Protein AF-A0A8S4GBY9-F1 (afdb_monomer)

Radius of gyration: 19.09 Å; Cα contacts (8 Å, |Δi|>4): 316; chains: 1; bounding box: 54×63×42 Å

Mean predicted aligned error: 7.92 Å

pLDDT: mean 86.53, std 17.52, range [31.56, 98.56]

Sequence (162 aa):
MKSLILLLAAVAASEAVNGSVYKVLLSQKGYTQFLQYDIEIPDLREFTLCAWFKLYNLDQDQTIFTYNLNGNRIIWLRMTSPDRIMKLSIAGKTVSSVAVTLPGNSWSHVCLSYQSASGAWAIYVDGNIVECQASDVLNGIVIPGGGNLIIGYGTDENGKPN

Foldseek 3Di:
DDDDDDDDDPPPPPVPPPDDDPDDDDPDDPDDDWDWDPDWFAWPQKDKDKDKDAAADQQAKWWFKFKDDPNDTQWTWIQGPPQRWTWIHHRNDTDDTHRDDDDHRDIKMWMKIAHQQQRKIFIDINRHTRDIDGDPVRHNDTHHIPIMMIGGWDAPPVRHID

InterPro domains:
  IPR001759 Pentraxin domain [PF00354] (31-157)
  IPR001759 Pentraxin domain [PR00895] (44-58)
  IPR001759 Pentraxin domain [PR00895] (109-127)
  IPR001759 Pentraxin domain [PR00895] (137-156)
  IPR001759 Pentraxin domain [PS51828] (20-162)
  IPR013320 Concanavalin A-like lectin/glucanase domain superfamily [SSF49899] (25-157)
  IPR051360 Neuronal Pentraxin and Related [PTHR19277] (31-155)

Secondary structure (DSSP, 8-state):
-----------------SS---------SSS---EE--S----BSEEEEEEEEE-S--SS-EEEEEEEETTEEEEEEEE-TTT-EEEEEETTEEEEEEE--PPTTSEEEEEEEEETTTTEEEEEETTEEEEEEE-GGGTTPPBPSS-EEEES--B-TTS-B-

Organism: Plutella xylostella (NCBI:txid51655)

Structure (mmCIF, N/CA/C/O backbone):
data_AF-A0A8S4GBY9-F1
#
_entry.id   AF-A0A8S4GBY9-F1
#
loop_
_atom_site.group_PDB
_atom_site.id
_atom_site.type_symbol
_atom_site.label_atom_id
_atom_site.label_alt_id
_atom_site.label_comp_id
_atom_site.label_asym_id
_atom_site.label_entity_id
_atom_site.label_seq_id
_atom_site.pdbx_PDB_ins_code
_atom_site.Cartn_x
_atom_site.Cartn_y
_atom_site.Cartn_z
_atom_site.occupancy
_atom_site.B_iso_or_equiv
_atom_site.auth_seq_id
_atom_site.auth_comp_id
_atom_site.auth_asym_id
_atom_site.auth_atom_id
_atom_site.pdbx_PDB_model_num
ATOM 1 N N . MET A 1 1 ? -37.398 46.403 -20.320 1.00 42.91 1 MET A N 1
ATOM 2 C CA . MET A 1 1 ? -36.183 45.761 -19.773 1.00 42.91 1 MET A CA 1
ATOM 3 C C . MET A 1 1 ? -36.288 44.270 -20.059 1.00 42.91 1 MET A C 1
ATOM 5 O O . MET A 1 1 ? -37.124 43.617 -19.454 1.00 42.91 1 MET A O 1
ATOM 9 N N . LYS A 1 2 ? -35.577 43.756 -21.072 1.00 34.03 2 LYS A N 1
ATOM 10 C CA . LYS A 1 2 ? -35.597 42.327 -21.428 1.00 34.03 2 LYS A CA 1
ATOM 11 C C . LYS A 1 2 ? -34.432 41.648 -20.709 1.00 34.03 2 LYS A C 1
ATOM 13 O O . LYS A 1 2 ? -33.292 42.050 -20.913 1.00 34.03 2 LYS A O 1
ATOM 18 N N . SER A 1 3 ? -34.744 40.689 -19.844 1.00 34.12 3 SER A N 1
ATOM 19 C CA . SER A 1 3 ? -33.760 39.877 -19.127 1.00 34.12 3 SER A CA 1
ATOM 20 C C . SER A 1 3 ? -33.147 38.855 -20.087 1.00 34.12 3 SER A C 1
ATOM 22 O O . SER A 1 3 ? -33.885 38.174 -20.800 1.00 34.12 3 SER A O 1
ATOM 24 N N . LEU A 1 4 ? -31.817 38.777 -20.133 1.00 38.66 4 LEU A N 1
ATOM 25 C CA . LEU A 1 4 ? -31.065 37.776 -20.886 1.00 38.66 4 LEU A CA 1
ATOM 26 C C . LEU A 1 4 ? -30.606 36.705 -19.890 1.00 38.66 4 LEU A C 1
ATOM 28 O O . LEU A 1 4 ? -29.776 36.982 -19.029 1.00 38.66 4 LEU A O 1
ATOM 32 N N . ILE A 1 5 ? -31.167 35.500 -19.986 1.00 43.00 5 ILE A N 1
ATOM 33 C CA . ILE A 1 5 ? -30.722 34.338 -19.207 1.00 43.00 5 ILE A CA 1
ATOM 34 C C . ILE A 1 5 ? -29.704 33.588 -20.064 1.00 43.00 5 ILE A C 1
ATOM 36 O O . ILE A 1 5 ? -30.040 33.081 -21.133 1.00 43.00 5 ILE A O 1
ATOM 40 N N . LEU A 1 6 ? -28.456 33.541 -19.598 1.00 31.66 6 LEU A N 1
ATOM 41 C CA . LEU A 1 6 ? -27.387 32.755 -20.203 1.00 31.66 6 LEU A CA 1
ATOM 42 C C . LEU A 1 6 ? -27.383 31.368 -19.539 1.00 31.66 6 LEU A C 1
ATOM 44 O O . LEU A 1 6 ? -26.990 31.233 -18.383 1.00 31.66 6 LEU A O 1
ATOM 48 N N . LEU A 1 7 ? -27.842 30.340 -20.252 1.00 34.19 7 LEU A N 1
ATOM 49 C CA . LEU A 1 7 ? -27.642 28.945 -19.856 1.00 34.19 7 LEU A CA 1
ATOM 50 C C . LEU A 1 7 ? -26.291 28.480 -20.412 1.00 34.19 7 LEU A C 1
ATOM 52 O O . LEU A 1 7 ? -26.178 28.174 -21.596 1.00 34.19 7 LEU A O 1
ATOM 56 N N . LEU A 1 8 ? -25.264 28.434 -19.559 1.00 31.56 8 LEU A N 1
ATOM 57 C CA . LEU A 1 8 ? -24.053 27.666 -19.845 1.00 31.56 8 LEU A CA 1
ATOM 58 C C . LEU A 1 8 ? -24.322 26.201 -19.486 1.00 31.56 8 LEU A C 1
ATOM 60 O O . LEU A 1 8 ? -24.323 25.831 -18.315 1.00 31.56 8 LEU A O 1
ATOM 64 N N . ALA A 1 9 ? -24.535 25.360 -20.495 1.00 35.38 9 ALA A N 1
ATOM 65 C CA . ALA A 1 9 ? -24.397 23.920 -20.339 1.00 35.38 9 ALA A CA 1
ATOM 66 C C . ALA A 1 9 ? -22.915 23.570 -20.527 1.00 35.38 9 ALA A C 1
ATOM 68 O O . ALA A 1 9 ? -22.418 23.511 -21.651 1.00 35.38 9 ALA A O 1
ATOM 69 N N . ALA A 1 10 ? -22.190 23.376 -19.425 1.00 35.28 10 ALA A N 1
ATOM 70 C CA . ALA A 1 10 ? -20.875 22.754 -19.476 1.00 35.28 10 ALA A CA 1
ATOM 71 C C . ALA A 1 10 ? -21.076 21.250 -19.699 1.00 35.28 10 ALA A C 1
ATOM 73 O O . ALA A 1 10 ? -21.341 20.501 -18.761 1.00 35.28 10 ALA A O 1
ATOM 74 N N . VAL A 1 11 ? -20.986 20.805 -20.952 1.00 38.31 11 VAL A N 1
ATOM 75 C CA . VAL A 1 11 ? -20.845 19.380 -21.257 1.00 38.31 11 VAL A CA 1
ATOM 76 C C . VAL A 1 11 ? -19.390 19.020 -20.975 1.00 38.31 11 VAL A C 1
ATOM 78 O O . VAL A 1 11 ? -18.527 19.137 -21.840 1.00 38.31 11 VAL A O 1
ATOM 81 N N . ALA A 1 12 ? -19.101 18.611 -19.742 1.00 41.34 12 ALA A N 1
ATOM 82 C CA . ALA A 1 12 ? -17.918 17.808 -19.481 1.00 41.34 12 ALA A CA 1
ATOM 83 C C . ALA A 1 12 ? -18.232 16.392 -19.973 1.00 41.34 12 ALA A C 1
ATOM 85 O O . ALA A 1 12 ? -18.681 15.538 -19.213 1.00 41.34 12 ALA A O 1
ATOM 86 N N . ALA A 1 13 ? -18.060 16.159 -21.273 1.00 40.41 13 ALA A N 1
ATOM 87 C CA . ALA A 1 13 ? -17.952 14.803 -21.777 1.00 40.41 13 ALA A CA 1
ATOM 88 C C . ALA A 1 13 ? -16.583 14.283 -21.325 1.00 40.41 13 ALA A C 1
ATOM 90 O O . ALA A 1 13 ? -15.584 14.462 -22.019 1.00 40.41 13 ALA A O 1
ATOM 91 N N . SER A 1 14 ? -16.511 13.666 -20.141 1.00 45.81 14 SER A N 1
ATOM 92 C CA . SER A 1 14 ? -15.572 12.560 -20.039 1.00 45.81 14 SER A CA 1
ATOM 93 C C . SER A 1 14 ? -16.172 11.477 -20.923 1.00 45.81 14 SER A C 1
ATOM 95 O O . SER A 1 14 ? -17.248 10.942 -20.657 1.00 45.81 14 SER A O 1
ATOM 97 N N . GLU A 1 15 ? -15.537 11.222 -22.061 1.00 46.47 15 GLU A N 1
ATOM 98 C CA . GLU A 1 15 ? -15.782 9.984 -22.780 1.00 46.47 15 GLU A CA 1
ATOM 99 C C . GLU A 1 15 ? -15.323 8.868 -21.841 1.00 46.47 15 GLU A C 1
ATOM 101 O O . GLU A 1 15 ? -14.156 8.478 -21.818 1.00 46.47 15 GLU A O 1
ATOM 106 N N . ALA A 1 16 ? -16.231 8.401 -20.983 1.00 49.69 16 ALA A N 1
ATOM 107 C CA . ALA A 1 16 ? -16.087 7.110 -20.354 1.00 49.69 16 ALA A CA 1
ATOM 108 C C . ALA A 1 16 ? -15.894 6.136 -21.514 1.00 49.69 16 ALA A C 1
ATOM 110 O O . ALA A 1 16 ? -16.782 5.975 -22.353 1.00 49.69 16 ALA A O 1
ATOM 111 N N . VAL A 1 17 ? -14.687 5.581 -21.621 1.00 56.62 17 VAL A N 1
ATOM 112 C CA . VAL A 1 17 ? -14.342 4.576 -22.621 1.00 56.62 17 VAL A CA 1
ATOM 113 C C . VAL A 1 17 ? -15.407 3.489 -22.514 1.00 56.62 17 VAL A C 1
ATOM 115 O O . VAL A 1 17 ? -15.426 2.733 -21.549 1.00 56.62 17 VAL A O 1
ATOM 118 N N . ASN A 1 18 ? -16.334 3.438 -23.474 1.00 55.09 18 ASN A N 1
ATOM 119 C CA . ASN A 1 18 ? -17.498 2.544 -23.451 1.00 55.09 18 ASN A CA 1
ATOM 120 C C . ASN A 1 18 ? -17.114 1.094 -23.821 1.00 55.09 18 ASN A C 1
ATOM 122 O O . ASN A 1 18 ? -17.863 0.366 -24.467 1.00 55.09 18 ASN A O 1
ATOM 126 N N . GLY A 1 19 ? -15.892 0.699 -23.467 1.00 61.06 19 GLY A N 1
ATOM 127 C CA . GLY A 1 19 ? -15.303 -0.607 -23.697 1.00 61.06 19 GLY A CA 1
ATOM 128 C C . GLY A 1 19 ? -14.571 -1.056 -22.441 1.00 61.06 19 GLY A C 1
ATOM 129 O O . GLY A 1 19 ? -14.088 -0.242 -21.656 1.00 61.06 19 GLY A O 1
ATOM 130 N N . SER A 1 20 ? -14.493 -2.365 -22.231 1.00 72.75 20 SER A N 1
ATOM 131 C CA . SER A 1 20 ? -13.783 -2.912 -21.080 1.00 72.75 20 SER A CA 1
ATOM 132 C C . SER A 1 20 ? -12.305 -2.511 -21.129 1.00 72.75 20 SER A C 1
ATOM 134 O O . SER A 1 20 ? -11.601 -2.768 -22.106 1.00 72.75 20 SER A O 1
ATOM 136 N N . VAL A 1 21 ? -11.818 -1.879 -20.064 1.00 71.44 21 VAL A N 1
ATOM 137 C CA . VAL A 1 21 ? -10.391 -1.604 -19.885 1.00 71.44 21 VAL A CA 1
ATOM 138 C C . VAL A 1 21 ? -9.731 -2.871 -19.350 1.00 71.44 21 VAL A C 1
ATOM 140 O O . VAL A 1 21 ? -10.009 -3.297 -18.235 1.00 71.44 21 VAL A O 1
ATOM 143 N N . TYR A 1 22 ? -8.849 -3.482 -20.142 1.00 81.56 22 TYR A N 1
ATOM 144 C CA . TYR A 1 22 ? -8.169 -4.732 -19.765 1.00 81.56 22 TYR A CA 1
ATOM 145 C C . TYR A 1 22 ? -6.796 -4.512 -19.117 1.00 81.56 22 TYR A C 1
ATOM 147 O O . TYR A 1 22 ? -6.266 -5.407 -18.465 1.00 81.56 22 TYR A O 1
ATOM 155 N N . LYS A 1 23 ? -6.186 -3.340 -19.334 1.00 88.00 23 LYS A N 1
ATOM 156 C CA . LYS A 1 23 ? -4.905 -2.939 -18.741 1.00 88.00 23 LYS A CA 1
ATOM 157 C C . LYS A 1 23 ? -4.751 -1.424 -18.772 1.00 88.00 23 LYS A C 1
ATOM 159 O O . LYS A 1 23 ? -5.260 -0.770 -19.680 1.00 88.00 23 LYS A O 1
ATOM 164 N N . VAL A 1 24 ? -3.966 -0.896 -17.841 1.00 90.50 24 VAL A N 1
ATOM 165 C CA . VAL A 1 24 ? -3.604 0.522 -17.780 1.00 90.50 24 VAL A CA 1
ATOM 166 C C . VAL A 1 24 ? -2.088 0.626 -17.681 1.00 90.50 24 VAL A C 1
ATOM 168 O O . VAL A 1 24 ? -1.463 -0.102 -16.913 1.00 90.50 24 VAL A O 1
ATOM 171 N N . LEU A 1 25 ? -1.494 1.506 -18.487 1.00 91.06 25 LEU A N 1
ATOM 172 C CA . LEU A 1 25 ? -0.066 1.805 -18.448 1.00 91.06 25 LEU A CA 1
ATOM 173 C C . LEU A 1 25 ? 0.135 3.185 -17.825 1.00 91.06 25 LEU A C 1
ATOM 175 O O . LEU A 1 25 ? -0.315 4.185 -18.380 1.00 91.06 25 LEU A O 1
ATOM 179 N N . LEU A 1 26 ? 0.845 3.228 -16.701 1.00 90.62 26 LEU A N 1
ATOM 180 C CA . LEU A 1 26 ? 1.277 4.464 -16.056 1.00 90.62 26 LEU A CA 1
ATOM 181 C C . LEU A 1 26 ? 2.756 4.668 -16.393 1.00 90.62 26 LEU A C 1
ATOM 183 O O . LEU A 1 26 ? 3.599 3.871 -15.989 1.00 90.62 26 LEU A O 1
ATOM 187 N N . SER A 1 27 ? 3.070 5.695 -17.181 1.00 87.81 27 SER A N 1
ATOM 188 C CA . SER A 1 27 ? 4.437 5.997 -17.623 1.00 87.81 27 SER A CA 1
ATOM 189 C C . SER A 1 27 ? 5.083 7.174 -16.895 1.00 87.81 27 SER A C 1
ATOM 191 O O . SER A 1 27 ? 6.256 7.415 -17.150 1.00 87.81 27 SER A O 1
ATOM 193 N N . GLN A 1 28 ? 4.318 7.908 -16.073 1.00 78.31 28 GLN A N 1
ATOM 194 C CA . GLN A 1 28 ? 4.716 9.034 -15.209 1.00 78.31 28 GLN A CA 1
ATOM 195 C C . GLN A 1 28 ? 5.981 9.773 -15.682 1.00 78.31 28 GLN A C 1
ATOM 197 O O . GLN A 1 28 ? 7.091 9.530 -15.216 1.00 78.31 28 GLN A O 1
ATOM 202 N N . LYS A 1 29 ? 5.814 10.684 -16.652 1.00 76.19 29 LYS A N 1
ATOM 203 C CA . LYS A 1 29 ? 6.896 11.526 -17.194 1.00 76.19 29 LYS A CA 1
ATOM 204 C C . LYS A 1 29 ? 6.568 13.002 -17.003 1.00 76.19 29 LYS A C 1
ATOM 206 O O . LYS A 1 29 ? 6.016 13.630 -17.899 1.00 76.19 29 LYS A O 1
ATOM 211 N N . GLY A 1 30 ? 6.908 13.551 -15.838 1.00 74.62 30 GLY A N 1
ATOM 212 C CA . GLY A 1 30 ? 6.677 14.968 -15.520 1.00 74.62 30 GLY A CA 1
ATOM 213 C C . GLY A 1 30 ? 5.233 15.315 -15.137 1.00 74.62 30 GLY A C 1
ATOM 214 O O . GLY A 1 30 ? 4.898 16.492 -15.056 1.00 74.62 30 GLY A O 1
ATOM 215 N N . TYR A 1 31 ? 4.381 14.314 -14.901 1.00 80.81 31 TYR A N 1
ATOM 216 C CA . TYR A 1 31 ? 3.017 14.474 -14.398 1.00 80.81 31 TYR A CA 1
ATOM 217 C C . TYR A 1 31 ? 2.574 13.223 -13.632 1.00 80.81 31 TYR A C 1
ATOM 219 O O . TYR A 1 31 ? 3.041 12.112 -13.897 1.00 80.81 31 TYR A O 1
ATOM 227 N N . THR A 1 32 ? 1.654 13.425 -12.693 1.00 86.81 32 THR A N 1
ATOM 228 C CA . THR A 1 32 ? 1.078 12.385 -11.838 1.00 86.81 32 THR A CA 1
ATOM 229 C C . THR A 1 32 ? 0.043 11.561 -12.604 1.00 86.81 32 THR A C 1
ATOM 231 O O . THR A 1 32 ? -0.857 12.119 -13.230 1.00 86.81 32 THR A O 1
ATOM 234 N N . GLN A 1 33 ? 0.147 10.232 -12.539 1.00 90.56 33 GLN A N 1
ATOM 235 C CA . GLN A 1 33 ? -0.859 9.312 -13.078 1.00 90.56 33 GLN A CA 1
ATOM 236 C C . GLN A 1 33 ? -1.201 8.252 -12.034 1.00 90.56 33 GLN A C 1
ATOM 238 O O . GLN A 1 33 ? -0.303 7.666 -11.434 1.00 90.56 33 GLN A O 1
ATOM 243 N N . PHE A 1 34 ? -2.485 7.970 -11.853 1.00 92.44 34 PHE A N 1
ATOM 244 C CA . PHE A 1 34 ? -2.971 6.918 -10.968 1.00 92.44 34 PHE A CA 1
ATOM 245 C C . PHE A 1 34 ? -4.318 6.399 -11.451 1.00 92.44 34 PHE A C 1
ATOM 247 O O . PHE A 1 34 ? -5.010 7.051 -12.233 1.00 92.44 34 PHE A O 1
ATOM 254 N N . LEU A 1 35 ? -4.690 5.227 -10.951 1.00 92.94 35 LEU A N 1
ATOM 255 C CA . LEU A 1 35 ? -6.075 4.773 -10.965 1.00 92.94 35 LEU A CA 1
ATOM 256 C C . LEU A 1 35 ? -6.691 5.061 -9.612 1.00 92.94 35 LEU A C 1
ATOM 258 O O . LEU A 1 35 ? -6.027 4.857 -8.603 1.00 92.94 35 LEU A O 1
ATOM 262 N N . GLN A 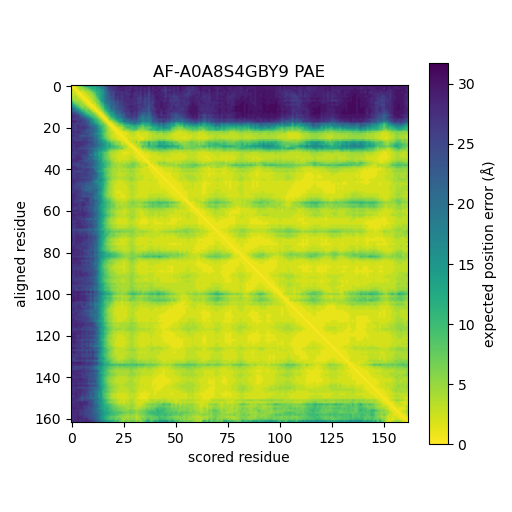1 36 ? -7.939 5.507 -9.600 1.00 92.81 36 GLN A N 1
ATOM 263 C CA . GLN A 1 36 ? -8.697 5.742 -8.381 1.00 92.81 36 GLN A CA 1
ATOM 264 C C . GLN A 1 36 ? -9.920 4.833 -8.361 1.00 92.81 36 GLN A C 1
ATOM 266 O O . GLN A 1 36 ? -10.590 4.655 -9.377 1.00 92.81 36 GLN A O 1
ATOM 271 N N . TYR A 1 37 ? -10.192 4.254 -7.197 1.00 91.19 37 TYR A N 1
ATOM 272 C CA . TYR A 1 37 ? -11.452 3.577 -6.940 1.00 91.19 37 TYR A CA 1
ATOM 273 C C . TYR A 1 37 ? -12.561 4.627 -6.797 1.00 91.19 37 TYR A C 1
ATOM 275 O O . TYR A 1 37 ? -12.470 5.500 -5.936 1.00 91.19 37 TYR A O 1
ATOM 283 N N . ASP A 1 38 ? -13.568 4.566 -7.667 1.00 89.50 38 ASP A N 1
ATOM 284 C CA . ASP A 1 38 ? -14.563 5.637 -7.862 1.00 89.50 38 ASP A CA 1
ATOM 285 C C . ASP A 1 38 ? -15.807 5.515 -6.962 1.00 89.50 38 ASP A C 1
ATOM 287 O O . ASP A 1 38 ? -16.783 6.243 -7.107 1.00 89.50 38 ASP A O 1
ATOM 291 N N . ILE A 1 39 ? -15.803 4.564 -6.030 1.00 90.12 39 ILE A N 1
ATOM 292 C CA . ILE A 1 39 ? -16.920 4.349 -5.109 1.00 90.12 39 ILE A CA 1
ATOM 293 C C . ILE A 1 39 ? -16.503 4.811 -3.719 1.00 90.12 39 ILE A C 1
ATOM 295 O O . ILE A 1 39 ? -15.354 4.626 -3.311 1.00 90.12 39 ILE A O 1
ATOM 299 N N . GLU A 1 40 ? -17.459 5.384 -2.989 1.00 91.44 40 GLU A N 1
ATOM 300 C CA . GLU A 1 40 ? -17.285 5.749 -1.589 1.00 91.44 40 GLU A CA 1
ATOM 301 C C . GLU A 1 40 ? -16.797 4.548 -0.768 1.00 91.44 40 GLU A C 1
ATOM 303 O O . GLU A 1 40 ? -17.378 3.459 -0.790 1.00 91.44 40 GLU A O 1
ATOM 308 N N . ILE A 1 41 ? -15.697 4.760 -0.048 1.00 95.38 41 ILE A N 1
ATOM 309 C CA . ILE A 1 41 ? -15.067 3.738 0.782 1.00 95.38 41 ILE A CA 1
ATOM 310 C C . ILE A 1 41 ? -15.653 3.852 2.193 1.00 95.38 41 ILE A C 1
ATOM 312 O O . ILE A 1 41 ? -15.509 4.912 2.804 1.00 95.38 41 ILE A O 1
ATOM 316 N N . PRO A 1 42 ? -16.303 2.805 2.729 1.00 96.50 42 PRO A N 1
ATOM 317 C CA . PRO A 1 42 ? -16.836 2.824 4.088 1.00 96.50 42 PRO A CA 1
ATOM 318 C C . PRO A 1 42 ? -15.714 2.680 5.125 1.00 96.50 42 PRO A C 1
ATOM 320 O O . PRO A 1 42 ? -14.559 2.436 4.781 1.00 96.50 42 PRO A O 1
ATOM 323 N N . ASP A 1 43 ? -16.060 2.772 6.409 1.00 98.06 43 ASP A N 1
ATOM 324 C CA . ASP A 1 43 ? -15.153 2.381 7.490 1.00 98.06 43 ASP A CA 1
ATOM 325 C C . ASP A 1 43 ? -14.683 0.928 7.303 1.00 98.06 43 ASP A C 1
ATOM 327 O O . ASP A 1 43 ? -15.486 -0.006 7.232 1.00 98.06 43 ASP A O 1
ATOM 331 N N . LEU A 1 44 ? -13.367 0.726 7.242 1.00 97.56 44 LEU A N 1
ATOM 332 C CA . LEU A 1 44 ? -12.759 -0.570 6.960 1.00 97.56 44 LEU A CA 1
ATOM 333 C C . LEU A 1 44 ? -12.321 -1.238 8.264 1.00 97.56 44 LEU A C 1
ATOM 335 O O . LEU A 1 44 ? -11.320 -0.863 8.882 1.00 97.56 44 LEU A O 1
ATOM 339 N N . ARG A 1 45 ? -13.069 -2.266 8.670 1.00 98.31 45 ARG A N 1
ATOM 340 C CA . ARG A 1 45 ? -12.652 -3.225 9.710 1.00 98.31 45 ARG A CA 1
ATOM 341 C C . ARG A 1 45 ? -11.762 -4.318 9.140 1.00 98.31 45 ARG A C 1
ATOM 343 O O . ARG A 1 45 ? -10.882 -4.828 9.817 1.00 98.31 45 ARG A O 1
ATOM 350 N N . GLU A 1 46 ? -11.992 -4.664 7.888 1.00 97.62 46 GLU A N 1
ATOM 351 C CA . GLU A 1 46 ? -11.221 -5.638 7.141 1.00 97.62 46 GLU A CA 1
ATOM 352 C C . GLU A 1 46 ? -11.227 -5.238 5.672 1.00 97.62 46 GLU A C 1
ATOM 354 O O . GLU A 1 46 ? -12.171 -4.609 5.191 1.00 97.62 46 GLU A O 1
ATOM 359 N N . PHE A 1 47 ? -10.152 -5.561 4.965 1.00 97.31 47 PHE A N 1
ATOM 360 C CA . PHE A 1 47 ? -10.088 -5.364 3.525 1.00 97.31 47 PHE A CA 1
ATOM 361 C C . PHE A 1 47 ? -9.104 -6.342 2.896 1.00 97.31 47 PHE A C 1
ATOM 363 O O . PHE A 1 47 ? -8.215 -6.889 3.552 1.00 97.31 47 PHE A O 1
ATOM 370 N N . THR A 1 48 ? -9.242 -6.537 1.589 1.00 98.19 48 THR A N 1
ATOM 371 C CA . THR A 1 48 ? -8.204 -7.142 0.757 1.00 98.19 48 THR A CA 1
ATOM 372 C C . THR A 1 48 ? -8.118 -6.371 -0.552 1.00 98.19 48 THR A C 1
ATOM 374 O O . THR A 1 48 ? -9.112 -6.227 -1.258 1.00 98.19 48 THR A O 1
ATOM 377 N N . LEU A 1 49 ? -6.932 -5.852 -0.860 1.00 97.12 49 LEU A N 1
ATOM 378 C CA . LEU A 1 49 ? -6.621 -5.196 -2.128 1.00 97.12 49 LEU A CA 1
ATOM 379 C C . LEU A 1 49 ? -5.795 -6.157 -2.965 1.00 97.12 49 LEU A C 1
ATOM 381 O O . LEU A 1 49 ? -4.799 -6.660 -2.461 1.00 97.12 49 LEU A O 1
ATOM 385 N N . CYS A 1 50 ? -6.180 -6.388 -4.217 1.00 96.94 50 CYS A N 1
ATOM 386 C CA . CYS A 1 50 ? -5.454 -7.253 -5.142 1.00 96.94 50 CYS A CA 1
ATOM 387 C C . CYS A 1 50 ? -5.394 -6.613 -6.524 1.00 96.94 50 CYS A C 1
ATOM 389 O O . CYS A 1 50 ? -6.405 -6.129 -7.032 1.00 96.94 50 CYS A O 1
ATOM 391 N N . ALA A 1 51 ? -4.219 -6.637 -7.146 1.00 95.19 51 ALA A N 1
ATOM 392 C CA . ALA A 1 51 ? -4.062 -6.249 -8.539 1.00 95.19 51 ALA A CA 1
ATOM 393 C C . ALA A 1 51 ? -2.833 -6.919 -9.163 1.00 95.19 51 ALA A C 1
ATOM 395 O O . ALA A 1 51 ? -1.889 -7.326 -8.484 1.00 95.19 51 ALA A O 1
ATOM 396 N N . TRP A 1 52 ? -2.862 -7.026 -10.487 1.00 95.12 52 TRP A N 1
ATOM 397 C CA . TRP A 1 52 ? -1.715 -7.442 -11.282 1.00 95.12 52 TRP A CA 1
ATOM 398 C C . TRP A 1 52 ? -0.856 -6.229 -11.625 1.00 95.12 52 TRP A C 1
ATOM 400 O O . TRP A 1 52 ? -1.366 -5.221 -12.116 1.00 95.12 52 TRP A O 1
ATOM 410 N N . PHE A 1 53 ? 0.453 -6.348 -11.420 1.00 93.50 53 PHE A N 1
ATOM 411 C CA . PHE A 1 53 ? 1.428 -5.302 -11.706 1.00 93.50 53 PHE A CA 1
ATOM 412 C C . PHE A 1 53 ? 2.510 -5.820 -12.639 1.00 93.50 53 PHE A C 1
ATOM 414 O O . PHE A 1 53 ? 2.994 -6.938 -12.488 1.00 93.50 53 PHE A O 1
ATOM 421 N N . LYS A 1 54 ? 2.917 -4.980 -13.590 1.00 93.38 54 LYS A N 1
ATOM 422 C CA . LYS A 1 54 ? 4.108 -5.197 -14.407 1.00 93.38 54 LYS A CA 1
ATOM 423 C C . LYS A 1 54 ? 4.973 -3.947 -14.351 1.00 93.38 54 LYS A C 1
ATOM 425 O O . LYS A 1 54 ? 4.610 -2.915 -14.912 1.00 93.38 54 LYS A O 1
ATOM 430 N N . LEU A 1 55 ? 6.100 -4.048 -13.653 1.00 90.19 55 LEU A N 1
ATOM 431 C CA . LEU A 1 55 ? 6.990 -2.921 -13.381 1.00 90.19 55 LEU A CA 1
ATOM 432 C C . LEU A 1 55 ? 8.104 -2.864 -14.432 1.00 90.19 55 LEU A C 1
ATOM 434 O O . LEU A 1 55 ? 8.780 -3.862 -14.667 1.00 90.19 55 LEU A O 1
ATOM 438 N N . TYR A 1 56 ? 8.290 -1.715 -15.084 1.00 87.38 56 TYR A N 1
ATOM 439 C CA . TYR A 1 56 ? 9.259 -1.564 -16.183 1.00 87.38 56 TYR A CA 1
ATOM 440 C C . TYR A 1 56 ? 10.541 -0.847 -15.765 1.00 87.38 56 TYR A C 1
ATOM 442 O O . TYR A 1 56 ? 11.625 -1.261 -16.163 1.00 87.38 56 TYR A O 1
ATOM 450 N N . ASN A 1 57 ? 10.414 0.221 -14.978 1.00 83.62 57 ASN A N 1
ATOM 451 C CA . ASN A 1 57 ? 11.532 0.968 -14.422 1.00 83.62 57 ASN A CA 1
ATOM 452 C C . ASN A 1 57 ? 11.490 0.805 -12.901 1.00 83.62 57 ASN A C 1
ATOM 454 O O . ASN A 1 57 ? 10.461 1.071 -12.290 1.00 83.62 57 ASN A O 1
ATOM 458 N N . LEU A 1 58 ? 12.589 0.328 -12.321 1.00 85.31 58 LEU A N 1
ATOM 459 C CA . LEU A 1 58 ? 12.739 0.099 -10.887 1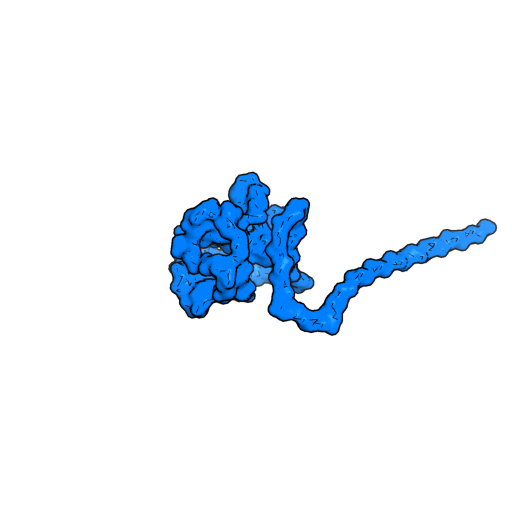.00 85.31 58 LEU A CA 1
ATOM 460 C C . LEU A 1 58 ? 13.856 0.971 -10.291 1.00 85.31 58 LEU A C 1
ATOM 462 O O . LEU A 1 58 ? 14.426 0.609 -9.267 1.00 85.31 58 LEU A O 1
ATOM 466 N N . ASP A 1 59 ? 14.221 2.071 -10.950 1.00 86.50 59 ASP A N 1
ATOM 467 C CA . ASP A 1 59 ? 15.250 3.006 -10.481 1.00 86.50 59 ASP A CA 1
ATOM 468 C C . ASP A 1 59 ? 14.706 3.931 -9.391 1.00 86.50 59 ASP A C 1
ATOM 470 O O . ASP A 1 59 ? 15.446 4.362 -8.508 1.00 86.50 59 ASP A O 1
ATOM 474 N N . GLN A 1 60 ? 13.403 4.203 -9.426 1.00 87.00 60 GLN A N 1
ATOM 475 C CA . GLN A 1 60 ? 12.669 4.863 -8.354 1.00 87.00 60 GLN A CA 1
ATOM 476 C C . GLN A 1 60 ? 11.815 3.844 -7.610 1.00 87.00 60 GLN A C 1
ATOM 478 O O . GLN A 1 60 ? 11.494 2.767 -8.126 1.00 87.00 60 GLN A O 1
ATOM 483 N N . ASP A 1 61 ? 11.436 4.200 -6.393 1.00 89.44 61 ASP A N 1
ATOM 484 C CA . ASP A 1 61 ? 10.462 3.438 -5.632 1.00 89.44 61 ASP A CA 1
ATOM 485 C C . ASP A 1 61 ? 9.170 3.260 -6.432 1.00 89.44 61 ASP A C 1
ATOM 487 O O . ASP A 1 61 ? 8.838 4.056 -7.299 1.00 89.44 61 ASP A O 1
ATOM 491 N N . GLN A 1 62 ? 8.421 2.210 -6.139 1.00 89.88 62 GLN A N 1
ATOM 492 C CA . GLN A 1 62 ? 7.185 1.876 -6.828 1.00 89.88 62 GLN A CA 1
ATOM 493 C C . GLN A 1 62 ? 6.065 1.798 -5.798 1.00 89.88 62 GLN A C 1
ATOM 495 O O . GLN A 1 62 ? 6.071 0.925 -4.928 1.00 89.88 62 GLN A O 1
ATOM 500 N N . THR A 1 63 ? 5.097 2.712 -5.875 1.00 91.00 63 THR A N 1
ATOM 501 C CA . THR A 1 63 ? 3.920 2.663 -5.001 1.00 91.00 63 THR A CA 1
ATOM 502 C C . THR A 1 63 ? 2.844 1.785 -5.633 1.00 91.00 63 THR A C 1
ATOM 504 O O . THR A 1 63 ? 2.395 2.047 -6.747 1.00 91.00 63 THR A O 1
ATOM 507 N N . ILE A 1 64 ? 2.425 0.745 -4.912 1.00 93.38 64 ILE A N 1
ATOM 508 C CA . ILE A 1 64 ? 1.459 -0.255 -5.378 1.00 93.38 64 ILE A CA 1
ATOM 509 C C . ILE A 1 64 ? 0.042 0.218 -5.039 1.00 93.38 64 ILE A C 1
ATOM 511 O O . ILE A 1 64 ? -0.737 0.543 -5.935 1.00 93.38 64 ILE A O 1
ATOM 515 N N . PHE A 1 65 ? -0.255 0.341 -3.743 1.00 96.31 65 PHE A N 1
ATOM 516 C CA . PHE A 1 65 ? -1.534 0.819 -3.216 1.00 96.31 65 PHE A CA 1
ATOM 517 C C . PHE A 1 65 ? -1.313 2.037 -2.322 1.00 96.31 65 PHE A C 1
ATOM 519 O O . PHE A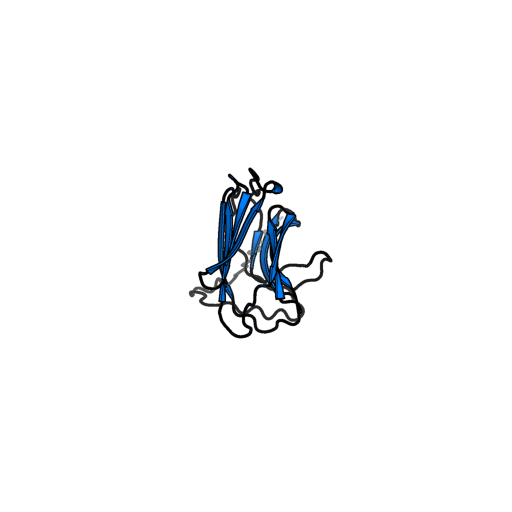 1 65 ? -0.377 2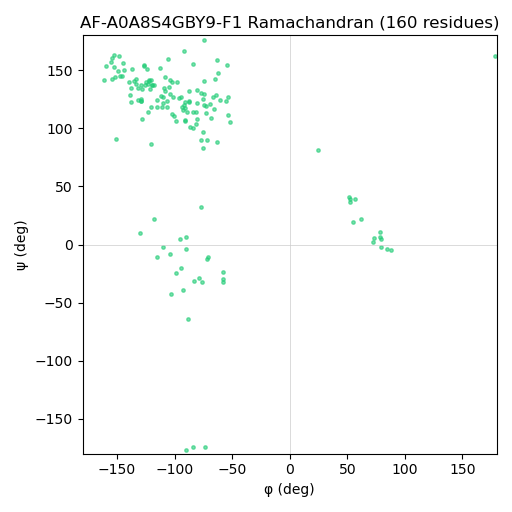.042 -1.520 1.00 96.31 65 PHE A O 1
ATOM 526 N N . THR A 1 66 ? -2.210 3.020 -2.399 1.00 96.50 66 THR A N 1
ATOM 527 C CA . THR A 1 66 ? -2.288 4.136 -1.447 1.00 96.50 66 THR A CA 1
ATOM 528 C C . THR A 1 66 ? -3.747 4.428 -1.113 1.00 96.50 66 THR A C 1
ATOM 530 O O . THR A 1 66 ? -4.546 4.651 -2.012 1.00 96.50 66 THR A O 1
ATOM 533 N N . TYR A 1 67 ? -4.093 4.496 0.169 1.00 97.00 67 TYR A N 1
ATOM 534 C CA . TYR A 1 67 ? -5.362 5.046 0.644 1.00 97.00 67 TYR A CA 1
ATOM 535 C C . TYR A 1 67 ? -5.104 6.372 1.355 1.00 97.00 67 TYR A C 1
ATOM 537 O O . TYR A 1 67 ? -4.345 6.425 2.330 1.00 97.00 67 TYR A O 1
ATOM 545 N N . ASN A 1 68 ? -5.730 7.436 0.857 1.00 95.25 68 ASN A N 1
ATOM 546 C CA . ASN A 1 68 ? -5.602 8.785 1.392 1.00 95.25 68 ASN A CA 1
ATOM 547 C C . ASN A 1 68 ? -6.890 9.225 2.080 1.00 95.25 68 ASN A C 1
ATOM 549 O O . ASN A 1 68 ? -7.961 9.116 1.492 1.00 95.25 68 ASN A O 1
ATOM 553 N N . LEU A 1 69 ? -6.779 9.824 3.260 1.00 95.62 69 LEU A N 1
ATOM 554 C CA . LEU A 1 69 ? -7.889 10.447 3.973 1.00 95.62 69 LEU A CA 1
ATOM 555 C C . LEU A 1 69 ? -7.485 11.859 4.388 1.00 95.62 69 LEU A C 1
ATOM 557 O O . LEU A 1 69 ? -6.476 12.040 5.070 1.00 95.62 69 LEU A O 1
ATOM 561 N N . ASN A 1 70 ? -8.260 12.864 3.976 1.00 93.38 70 ASN A N 1
ATOM 562 C CA . ASN A 1 70 ? -8.014 14.273 4.313 1.00 93.38 70 ASN A CA 1
ATOM 563 C C . ASN A 1 70 ? -6.569 14.731 4.016 1.00 93.38 70 ASN A C 1
ATOM 565 O O . ASN A 1 70 ? -5.943 15.406 4.827 1.00 93.38 70 ASN A O 1
ATOM 569 N N . GLY A 1 71 ? -6.012 14.304 2.877 1.00 88.56 71 GLY A N 1
ATOM 570 C CA . GLY A 1 71 ? -4.636 14.619 2.465 1.00 88.56 71 GLY A CA 1
ATOM 571 C C . GLY A 1 71 ? -3.538 13.780 3.132 1.00 88.56 71 GLY A C 1
ATOM 572 O O . GLY A 1 71 ? -2.374 13.922 2.768 1.00 88.56 71 GLY A O 1
ATOM 573 N N . ASN A 1 72 ? -3.882 12.879 4.056 1.00 90.75 72 ASN A N 1
ATOM 574 C CA . ASN A 1 72 ? -2.930 12.009 4.746 1.00 90.75 72 ASN A CA 1
ATOM 575 C C . ASN A 1 72 ? -2.955 10.591 4.179 1.00 90.75 72 ASN A C 1
ATOM 577 O O . ASN A 1 72 ? -4.023 10.035 3.926 1.00 90.75 72 ASN A O 1
ATOM 581 N N . ARG A 1 73 ? -1.779 9.972 4.049 1.00 92.38 73 ARG A N 1
ATOM 582 C CA . ARG A 1 73 ? -1.644 8.570 3.635 1.00 92.38 73 ARG A CA 1
ATOM 583 C C . ARG A 1 73 ? -1.905 7.658 4.826 1.00 92.38 73 ARG A C 1
ATOM 585 O O . ARG A 1 73 ? -1.083 7.568 5.733 1.00 92.38 73 ARG A O 1
ATOM 592 N N . ILE A 1 74 ? -3.045 6.982 4.810 1.00 96.31 74 ILE A N 1
ATOM 593 C CA . ILE A 1 74 ? -3.479 6.111 5.905 1.00 96.31 74 ILE A CA 1
ATOM 594 C C . ILE A 1 74 ? -3.045 4.667 5.668 1.00 96.31 74 ILE A C 1
ATOM 596 O O . ILE A 1 74 ? -2.616 4.000 6.605 1.00 96.31 74 ILE A O 1
ATOM 600 N N . ILE A 1 75 ? -3.123 4.193 4.423 1.00 96.94 75 ILE A N 1
ATOM 601 C CA . ILE A 1 75 ? -2.600 2.885 4.015 1.00 96.94 75 ILE A CA 1
ATOM 602 C C . ILE A 1 75 ? -1.663 3.115 2.845 1.00 96.94 75 ILE A C 1
ATOM 604 O O . ILE A 1 75 ? -1.994 3.870 1.929 1.00 96.94 75 ILE A O 1
ATOM 608 N N . TRP A 1 76 ? -0.515 2.452 2.838 1.00 96.69 76 TRP A N 1
ATOM 609 C CA . TRP A 1 76 ? 0.283 2.357 1.627 1.00 96.69 76 TRP A CA 1
ATOM 610 C C . TRP A 1 76 ? 1.128 1.092 1.590 1.00 96.69 76 TRP A C 1
ATOM 612 O O . TRP A 1 76 ? 1.663 0.656 2.606 1.00 96.69 76 TRP A O 1
ATOM 622 N N . LEU A 1 77 ? 1.271 0.540 0.387 1.00 96.50 77 LEU A N 1
ATOM 623 C CA . LEU A 1 77 ? 2.195 -0.540 0.070 1.00 96.50 77 LEU A CA 1
ATOM 624 C C . LEU A 1 77 ? 3.146 -0.039 -1.015 1.00 96.50 77 LEU A C 1
ATOM 626 O O . LEU A 1 77 ? 2.707 0.333 -2.106 1.00 96.50 77 LEU A O 1
ATOM 630 N N . ARG A 1 78 ? 4.441 0.002 -0.710 1.00 94.00 78 ARG A N 1
ATOM 631 C CA . ARG A 1 78 ? 5.473 0.572 -1.585 1.00 94.00 78 ARG A CA 1
ATOM 632 C C . ARG A 1 78 ? 6.677 -0.351 -1.627 1.00 94.00 78 ARG A C 1
ATOM 634 O O . ARG A 1 78 ? 7.071 -0.885 -0.600 1.00 94.00 78 ARG A O 1
ATOM 641 N N . MET A 1 79 ? 7.280 -0.494 -2.798 1.00 92.94 79 MET A N 1
ATOM 642 C CA . MET A 1 79 ? 8.581 -1.128 -2.965 1.00 92.94 79 MET A CA 1
ATOM 643 C C . MET A 1 79 ? 9.644 -0.046 -3.134 1.00 92.94 79 MET A C 1
ATOM 645 O O . MET A 1 79 ? 9.499 0.821 -3.992 1.00 92.94 79 MET A O 1
ATOM 649 N N . THR A 1 80 ? 10.697 -0.079 -2.331 1.00 91.56 80 THR A N 1
ATOM 650 C CA . THR A 1 80 ? 11.789 0.892 -2.404 1.00 91.56 80 THR A CA 1
ATOM 651 C C . THR A 1 80 ? 12.831 0.508 -3.456 1.00 91.56 80 THR A C 1
ATOM 653 O O . THR A 1 80 ? 12.967 -0.652 -3.866 1.00 91.56 80 THR A O 1
ATOM 656 N N . SER A 1 81 ? 13.548 1.514 -3.942 1.00 88.12 81 SER A N 1
ATOM 657 C CA . SER A 1 81 ? 14.676 1.394 -4.851 1.00 88.12 81 SER A CA 1
ATOM 658 C C . SER A 1 81 ? 15.933 1.996 -4.212 1.00 88.12 81 SER A C 1
ATOM 660 O O . SER A 1 81 ? 15.848 3.050 -3.581 1.00 88.12 81 SER A O 1
ATOM 662 N N . PRO A 1 82 ? 17.119 1.383 -4.397 1.00 88.25 82 PRO A N 1
ATOM 663 C CA . PRO A 1 82 ? 17.402 0.178 -5.194 1.00 88.25 82 PRO A CA 1
ATOM 664 C C . PRO A 1 82 ? 17.281 -1.143 -4.415 1.00 88.25 82 PRO A C 1
ATOM 666 O O . PRO A 1 82 ? 17.446 -2.213 -4.991 1.00 88.25 82 PRO A O 1
ATOM 669 N N . ASP A 1 83 ? 17.012 -1.073 -3.116 1.00 88.00 83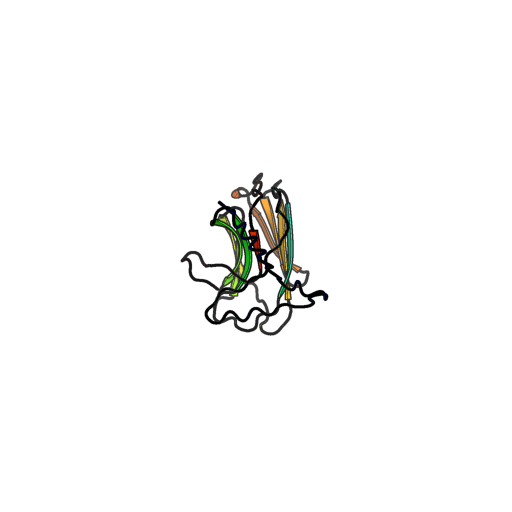 ASP A N 1
ATOM 670 C CA . ASP A 1 83 ? 17.052 -2.167 -2.137 1.00 88.00 83 ASP A CA 1
ATOM 671 C C . ASP A 1 83 ? 15.912 -3.196 -2.254 1.00 88.00 83 ASP A C 1
ATOM 673 O O . ASP A 1 83 ? 16.020 -4.277 -1.679 1.00 88.00 83 ASP A O 1
ATOM 677 N N . ARG A 1 84 ? 14.853 -2.907 -3.027 1.00 89.56 84 ARG A N 1
ATOM 678 C CA . ARG A 1 84 ? 13.712 -3.819 -3.268 1.00 89.56 84 ARG A CA 1
ATOM 679 C C . ARG A 1 84 ? 13.027 -4.254 -1.969 1.00 89.56 84 ARG A C 1
ATOM 681 O O . ARG A 1 84 ? 12.607 -5.403 -1.816 1.00 89.56 84 ARG A O 1
ATOM 688 N N . ILE A 1 85 ? 12.896 -3.323 -1.029 1.00 93.56 85 ILE A N 1
ATOM 689 C CA . ILE A 1 85 ? 12.186 -3.565 0.224 1.00 93.56 85 ILE A CA 1
ATOM 690 C C . ILE A 1 85 ? 10.725 -3.172 0.042 1.00 93.56 85 ILE A C 1
ATOM 692 O O . ILE A 1 85 ? 10.399 -2.035 -0.298 1.00 93.56 85 ILE A O 1
ATOM 696 N N . MET A 1 86 ? 9.823 -4.116 0.283 1.00 94.75 86 MET A N 1
ATOM 697 C CA . MET A 1 86 ? 8.400 -3.842 0.357 1.00 94.75 86 MET A CA 1
ATOM 698 C C . MET A 1 86 ? 8.060 -3.349 1.761 1.00 94.75 86 MET A C 1
ATOM 700 O O . MET A 1 86 ? 8.178 -4.071 2.752 1.00 94.75 86 MET A O 1
ATOM 704 N N . LYS A 1 87 ? 7.654 -2.086 1.837 1.00 95.62 87 LYS A N 1
ATOM 705 C CA . LYS A 1 87 ? 7.227 -1.414 3.057 1.00 95.62 87 LYS A CA 1
ATOM 706 C C . LYS A 1 87 ? 5.708 -1.276 3.059 1.00 95.62 87 LYS A C 1
ATOM 708 O O . LYS A 1 87 ? 5.107 -0.886 2.052 1.00 95.62 87 LYS A O 1
ATOM 713 N N . LEU A 1 88 ? 5.105 -1.567 4.205 1.00 96.88 88 LEU A N 1
ATOM 714 C CA . LEU A 1 88 ? 3.668 -1.460 4.437 1.00 96.88 88 LEU A CA 1
ATOM 715 C C . LEU A 1 88 ? 3.406 -0.501 5.588 1.00 96.88 88 LEU A C 1
ATOM 717 O O . LEU A 1 88 ? 3.996 -0.635 6.661 1.00 96.88 88 LEU A O 1
ATOM 721 N N . SER A 1 89 ? 2.456 0.400 5.380 1.00 96.38 89 SER A N 1
ATOM 722 C CA . SER A 1 89 ? 1.841 1.185 6.439 1.00 96.38 89 SER A CA 1
ATOM 723 C C . SER A 1 89 ? 0.338 0.985 6.456 1.00 96.38 89 SER A C 1
ATOM 725 O O . SER A 1 89 ? -0.304 0.955 5.404 1.00 96.38 89 SER A O 1
ATOM 727 N N . ILE A 1 90 ? -0.208 0.854 7.660 1.00 97.62 90 ILE A N 1
ATOM 728 C CA . ILE A 1 90 ? -1.640 0.756 7.934 1.00 97.62 90 ILE A CA 1
ATOM 729 C C . ILE A 1 90 ? -1.945 1.711 9.086 1.00 97.62 90 ILE A C 1
ATOM 731 O O . ILE A 1 90 ? -1.182 1.802 10.048 1.00 97.62 90 ILE A O 1
ATOM 735 N N . ALA A 1 91 ? -3.056 2.442 8.984 1.00 96.06 91 ALA A N 1
ATOM 736 C CA . ALA A 1 91 ? -3.453 3.465 9.950 1.00 96.06 91 ALA A CA 1
ATOM 737 C C . ALA A 1 91 ? -2.342 4.507 10.226 1.00 96.06 91 ALA A C 1
ATOM 739 O O . ALA A 1 91 ? -2.151 4.947 11.359 1.00 96.06 91 ALA A O 1
ATOM 740 N N . GLY A 1 92 ? -1.578 4.871 9.190 1.00 94.06 92 GLY A N 1
ATOM 741 C CA . GLY A 1 92 ? -0.474 5.833 9.273 1.00 94.06 92 GLY A CA 1
ATOM 742 C C . GLY A 1 92 ? 0.791 5.314 9.970 1.00 94.06 92 GLY A C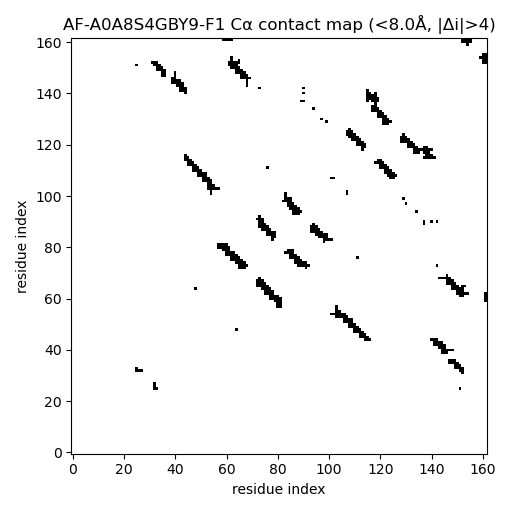 1
ATOM 743 O O . GLY A 1 92 ? 1.732 6.082 10.155 1.00 94.06 92 GLY A O 1
ATOM 744 N N . LYS A 1 93 ? 0.849 4.030 10.345 1.00 93.38 93 LYS A N 1
ATOM 745 C CA . LYS A 1 93 ? 2.009 3.405 10.995 1.00 93.38 93 LYS A CA 1
ATOM 746 C C . LYS A 1 93 ? 2.678 2.420 10.050 1.00 93.38 93 LYS A C 1
ATOM 748 O O . LYS A 1 93 ? 2.025 1.500 9.567 1.00 93.38 93 LYS A O 1
ATOM 753 N N . THR A 1 94 ? 3.983 2.566 9.834 1.00 95.06 94 THR A N 1
ATOM 754 C CA . THR A 1 94 ? 4.779 1.548 9.134 1.00 95.06 94 THR A CA 1
ATOM 755 C C . THR A 1 94 ? 4.831 0.280 9.984 1.00 95.06 94 THR A C 1
ATOM 757 O O . THR A 1 94 ? 5.354 0.308 11.096 1.00 95.06 94 THR A O 1
ATOM 760 N N . VAL A 1 95 ? 4.275 -0.816 9.470 1.00 96.44 95 VAL A N 1
ATOM 761 C CA . VAL A 1 95 ? 4.158 -2.105 10.174 1.00 96.44 95 VAL A CA 1
ATOM 762 C C . VAL A 1 95 ? 4.957 -3.228 9.527 1.00 96.44 95 VAL A C 1
ATOM 764 O O . VAL A 1 95 ? 5.125 -4.273 10.142 1.00 96.44 95 VAL A O 1
ATOM 767 N N . SER A 1 96 ? 5.475 -3.021 8.314 1.00 96.25 96 SER A N 1
ATOM 768 C CA . SER A 1 96 ? 6.356 -3.987 7.660 1.00 96.25 96 SER A CA 1
ATOM 769 C C . SER A 1 96 ? 7.452 -3.319 6.848 1.00 96.25 96 SER A C 1
ATOM 771 O O . SER A 1 96 ? 7.262 -2.236 6.287 1.00 96.25 96 SER A O 1
ATOM 773 N N . SER A 1 97 ? 8.578 -4.018 6.765 1.00 96.31 97 SER A N 1
ATOM 774 C CA . SER A 1 97 ? 9.719 -3.725 5.911 1.00 96.31 97 SER A CA 1
ATOM 775 C C . SER A 1 97 ? 10.398 -5.053 5.577 1.00 96.31 97 SER A C 1
ATOM 777 O O . SER A 1 97 ? 11.256 -5.515 6.326 1.00 96.31 97 SER A O 1
ATOM 779 N N . VAL A 1 98 ? 9.989 -5.682 4.477 1.00 95.88 98 VAL A N 1
ATOM 780 C CA . VAL A 1 98 ? 10.427 -7.029 4.085 1.00 95.88 98 VAL A CA 1
ATOM 781 C C . VAL A 1 98 ? 11.079 -7.007 2.704 1.00 95.88 98 VAL A C 1
ATOM 783 O O . VAL A 1 98 ? 10.633 -6.300 1.801 1.00 95.88 98 VAL A O 1
ATOM 786 N N . ALA A 1 99 ? 12.152 -7.774 2.520 1.00 94.62 99 ALA A N 1
ATOM 787 C CA . ALA A 1 99 ? 12.769 -7.937 1.209 1.00 94.62 99 ALA A CA 1
ATOM 788 C C . ALA A 1 99 ? 11.867 -8.810 0.324 1.00 94.62 99 ALA A C 1
ATOM 790 O O . ALA A 1 99 ? 11.694 -9.998 0.588 1.00 94.62 99 ALA A O 1
ATOM 791 N N . VAL A 1 100 ? 11.295 -8.224 -0.729 1.00 89.25 100 VAL A N 1
ATOM 792 C CA . VAL A 1 100 ? 10.419 -8.926 -1.676 1.00 89.25 100 VAL A CA 1
ATOM 793 C C . VAL A 1 100 ? 10.871 -8.587 -3.083 1.00 89.25 100 VAL A C 1
ATOM 795 O O . VAL A 1 100 ? 10.926 -7.425 -3.477 1.00 89.25 100 VAL A O 1
ATOM 798 N N . THR A 1 101 ? 11.175 -9.616 -3.867 1.00 82.81 101 THR A N 1
ATOM 799 C CA . THR A 1 101 ? 11.588 -9.427 -5.257 1.00 82.81 101 THR A CA 1
ATOM 800 C C . THR A 1 101 ? 10.368 -9.479 -6.164 1.00 82.81 101 THR A C 1
ATOM 802 O O . THR A 1 101 ? 9.829 -10.553 -6.410 1.00 82.81 101 THR A O 1
ATOM 805 N N . LEU A 1 102 ? 9.957 -8.323 -6.690 1.00 88.69 102 LEU A N 1
ATOM 806 C CA . LEU A 1 102 ? 9.040 -8.264 -7.828 1.00 88.69 102 LEU A CA 1
ATOM 807 C C . LEU A 1 102 ? 9.864 -8.229 -9.125 1.00 88.69 102 LEU A C 1
ATOM 809 O O . LEU A 1 102 ? 10.644 -7.289 -9.320 1.00 88.69 102 LEU A O 1
ATOM 813 N N . PRO A 1 103 ? 9.741 -9.232 -10.012 1.00 85.50 103 PRO A N 1
ATOM 814 C CA . PRO A 1 103 ? 10.508 -9.271 -11.246 1.00 85.50 103 PRO A CA 1
ATOM 815 C C . PRO A 1 103 ? 10.133 -8.106 -12.168 1.00 85.50 103 PRO A C 1
ATOM 817 O O . PRO A 1 103 ? 8.969 -7.886 -12.508 1.00 85.50 103 PRO A O 1
ATOM 820 N N . GLY A 1 104 ? 11.149 -7.375 -12.626 1.00 87.31 104 GLY A N 1
ATOM 821 C CA . GLY A 1 104 ? 10.979 -6.372 -13.671 1.00 87.31 104 GLY A CA 1
ATOM 822 C C . GLY A 1 104 ? 10.500 -7.004 -14.981 1.00 87.31 104 GLY A C 1
ATOM 823 O O . GLY A 1 104 ? 10.833 -8.143 -15.313 1.00 87.31 104 GLY A O 1
ATOM 824 N N . ASN A 1 105 ? 9.708 -6.252 -15.740 1.00 90.81 105 ASN A N 1
ATOM 825 C CA . ASN A 1 105 ? 9.155 -6.631 -17.040 1.00 90.81 105 ASN A CA 1
ATOM 826 C C . ASN A 1 105 ? 8.351 -7.954 -17.046 1.00 90.81 105 ASN A C 1
ATOM 828 O O . ASN A 1 105 ? 8.070 -8.505 -18.115 1.00 90.81 105 ASN A O 1
ATOM 832 N N . SER A 1 106 ? 7.896 -8.409 -15.879 1.00 93.50 106 SER A N 1
ATOM 833 C CA . SER A 1 106 ? 7.034 -9.579 -15.699 1.00 93.50 106 SER A CA 1
ATOM 834 C C . SER A 1 106 ? 5.793 -9.197 -14.898 1.00 93.50 106 SER A C 1
ATOM 836 O O . SER A 1 106 ? 5.797 -8.201 -14.178 1.00 93.50 106 SER A O 1
ATOM 838 N N . TRP A 1 107 ? 4.708 -9.944 -15.088 1.00 94.75 107 TRP A N 1
ATOM 839 C CA . TRP A 1 107 ? 3.490 -9.754 -14.309 1.00 94.75 107 TRP A CA 1
ATOM 840 C C . TRP A 1 107 ? 3.633 -10.444 -12.955 1.00 94.75 107 TRP A C 1
ATOM 842 O O . TRP A 1 107 ? 4.012 -11.611 -12.918 1.00 94.75 107 TRP A O 1
ATOM 852 N N . SER A 1 108 ? 3.266 -9.736 -11.890 1.00 95.25 108 SER A N 1
ATOM 853 C CA . SER A 1 108 ? 3.101 -10.291 -10.550 1.00 95.25 108 SER A CA 1
ATOM 854 C C . SER A 1 108 ? 1.749 -9.887 -9.976 1.00 95.25 108 SER A C 1
ATOM 856 O O . SER A 1 108 ? 1.322 -8.735 -10.108 1.00 95.25 108 SER A O 1
ATOM 858 N N . HIS A 1 109 ? 1.066 -10.832 -9.343 1.00 96.81 109 HIS A N 1
ATOM 859 C CA . HIS A 1 109 ? -0.179 -10.597 -8.626 1.00 96.81 109 HIS A CA 1
ATOM 860 C C . HIS A 1 109 ? 0.135 -10.223 -7.182 1.00 96.81 109 HIS A C 1
ATOM 862 O O . HIS A 1 109 ? 0.654 -11.050 -6.436 1.00 96.81 109 HIS A O 1
ATOM 868 N N . VAL A 1 110 ? -0.172 -8.990 -6.785 1.00 97.25 110 VAL A N 1
ATOM 869 C CA . VAL A 1 110 ? 0.113 -8.493 -5.435 1.00 97.25 110 VAL A CA 1
ATOM 870 C C . VAL A 1 110 ? -1.193 -8.272 -4.695 1.00 97.25 110 VAL A C 1
ATOM 872 O O . VAL A 1 110 ? -2.068 -7.557 -5.191 1.00 97.25 110 VAL A O 1
ATOM 875 N N . CYS A 1 111 ? -1.297 -8.848 -3.497 1.00 98.31 111 CYS A N 1
ATOM 876 C CA . CYS A 1 111 ? -2.398 -8.582 -2.583 1.00 98.31 111 CYS A CA 1
ATOM 877 C C . CYS A 1 111 ? -1.924 -8.098 -1.213 1.00 98.31 111 CYS A C 1
ATOM 879 O O . CYS A 1 111 ? -0.865 -8.494 -0.731 1.00 98.31 111 CYS A O 1
ATOM 881 N N . LEU A 1 112 ? -2.760 -7.294 -0.565 1.00 98.31 112 LEU A N 1
ATOM 882 C CA . LEU A 1 112 ? -2.633 -6.873 0.825 1.00 98.31 112 LEU A CA 1
ATOM 883 C C . LEU A 1 112 ? -3.961 -7.131 1.532 1.00 98.31 112 LEU A C 1
ATOM 885 O O . LEU A 1 112 ? -4.980 -6.589 1.106 1.00 98.31 112 LEU A O 1
ATOM 889 N N . SER A 1 113 ? -3.941 -7.902 2.616 1.00 98.44 113 SER A N 1
ATOM 890 C CA . SER A 1 113 ? -5.090 -8.086 3.501 1.00 98.44 113 SER A CA 1
ATOM 891 C C . SER A 1 113 ? -4.841 -7.472 4.875 1.00 98.44 113 SER A C 1
ATOM 893 O O . SER A 1 113 ? -3.703 -7.379 5.338 1.00 98.44 113 SER A O 1
ATOM 895 N N . TYR A 1 114 ? -5.921 -7.053 5.526 1.00 98.56 114 TYR A N 1
ATOM 896 C CA . TYR A 1 114 ? -5.934 -6.544 6.893 1.00 98.56 114 TYR A CA 1
ATOM 897 C C . TYR A 1 114 ? -7.249 -6.921 7.568 1.00 98.56 114 TYR A C 1
ATOM 899 O O . TYR A 1 114 ? -8.299 -6.888 6.926 1.00 98.56 114 TYR A O 1
ATOM 907 N N . GLN A 1 115 ? -7.200 -7.207 8.866 1.00 98.12 115 GLN A N 1
ATOM 908 C CA . GLN A 1 115 ? -8.378 -7.286 9.722 1.00 98.12 115 GLN A CA 1
ATOM 909 C C . GLN A 1 115 ? -8.110 -6.660 11.091 1.00 98.12 115 GLN A C 1
ATOM 911 O O . GLN A 1 115 ? -7.043 -6.832 11.688 1.00 98.12 115 GLN A O 1
ATOM 916 N N . SER A 1 116 ? -9.100 -5.935 11.603 1.00 98.12 116 SER A N 1
ATOM 917 C CA . SER A 1 116 ? -8.972 -5.128 12.812 1.00 98.12 116 SER A CA 1
ATOM 918 C C . SER A 1 116 ? -8.999 -5.962 14.083 1.00 98.12 116 SER A C 1
ATOM 920 O O . SER A 1 116 ? -8.343 -5.602 15.051 1.00 98.12 116 SER A O 1
ATOM 922 N N . ALA A 1 117 ? -9.740 -7.075 14.105 1.00 97.94 117 ALA A N 1
ATOM 923 C CA . ALA A 1 117 ? -10.049 -7.824 15.330 1.00 97.94 117 ALA A CA 1
ATOM 924 C C . ALA A 1 117 ? -8.811 -8.312 16.104 1.00 97.94 117 ALA A C 1
ATOM 926 O O . ALA A 1 117 ? -8.857 -8.417 17.324 1.00 97.94 117 ALA A O 1
ATOM 927 N N . SER A 1 118 ? -7.711 -8.586 15.403 1.00 97.56 118 SER A N 1
ATOM 928 C CA . SER A 1 118 ? -6.409 -8.917 16.001 1.00 97.56 118 SER A CA 1
ATOM 929 C C . SER A 1 118 ? -5.252 -8.095 15.427 1.00 97.56 118 SER A C 1
ATOM 931 O O . SER A 1 118 ? -4.091 -8.410 15.668 1.00 97.56 118 SER A O 1
ATOM 933 N N . GLY A 1 119 ? -5.544 -7.061 14.627 1.00 97.88 119 GLY A N 1
ATOM 934 C CA . GLY A 1 119 ? -4.515 -6.269 13.946 1.00 97.88 119 GLY A CA 1
ATOM 935 C C . GLY A 1 119 ? -3.666 -7.073 12.951 1.00 97.88 119 GLY A C 1
ATOM 936 O O . GLY A 1 119 ? -2.532 -6.687 12.662 1.00 97.88 119 GLY A O 1
ATOM 937 N N . ALA A 1 120 ? -4.183 -8.209 12.473 1.00 98.50 120 ALA A N 1
ATOM 938 C CA . ALA A 1 120 ? -3.515 -9.070 11.506 1.00 98.50 120 ALA A CA 1
ATOM 939 C C . ALA A 1 120 ? -3.538 -8.492 10.090 1.00 98.50 120 ALA A C 1
ATOM 941 O O . ALA A 1 120 ? -4.545 -7.940 9.643 1.00 98.50 120 ALA A O 1
ATOM 942 N N . TRP A 1 121 ? -2.428 -8.662 9.382 1.00 98.56 121 TRP A N 1
ATOM 943 C CA . TRP A 1 121 ? -2.269 -8.313 7.977 1.00 98.56 121 TRP A CA 1
ATOM 944 C C . TRP A 1 121 ? -1.362 -9.325 7.278 1.00 98.56 121 TRP A C 1
ATOM 946 O O . TRP A 1 121 ? -0.538 -9.990 7.911 1.00 98.56 121 TRP A O 1
ATOM 956 N N . ALA A 1 122 ? -1.508 -9.431 5.961 1.00 98.44 122 ALA A N 1
ATOM 957 C CA . ALA A 1 122 ? -0.647 -10.263 5.134 1.00 98.44 122 ALA A CA 1
ATOM 958 C C . ALA A 1 122 ? -0.431 -9.639 3.755 1.00 98.44 122 ALA A C 1
ATOM 960 O O . ALA A 1 122 ? -1.323 -9.010 3.181 1.00 98.44 122 ALA A O 1
ATOM 961 N N . ILE A 1 123 ? 0.769 -9.838 3.225 1.00 98.38 123 ILE A N 1
ATOM 962 C CA . ILE A 1 123 ? 1.160 -9.479 1.868 1.00 98.38 123 ILE A CA 1
ATOM 963 C C . ILE A 1 123 ? 1.309 -10.775 1.080 1.00 98.38 123 ILE A C 1
ATOM 965 O O . ILE A 1 123 ? 1.981 -11.712 1.521 1.00 98.38 123 ILE A O 1
ATOM 969 N N . TYR A 1 124 ? 0.710 -10.806 -0.105 1.00 98.06 124 TYR A N 1
ATOM 970 C CA . TYR A 1 124 ? 0.769 -11.940 -1.013 1.00 98.06 124 TYR A CA 1
ATOM 971 C C . TYR A 1 124 ? 1.401 -11.516 -2.331 1.00 98.06 124 TYR A C 1
ATOM 973 O O . TYR A 1 124 ? 1.055 -10.464 -2.871 1.00 98.06 124 TYR A O 1
ATOM 981 N N . VAL A 1 125 ? 2.278 -12.360 -2.867 1.00 96.94 125 VAL A N 1
ATOM 982 C CA . VAL A 1 125 ? 2.836 -12.223 -4.215 1.00 96.94 125 VAL A CA 1
ATOM 983 C C . VAL A 1 125 ? 2.672 -13.549 -4.941 1.00 96.94 125 VAL A C 1
ATOM 985 O O . VAL A 1 125 ? 3.060 -14.601 -4.433 1.00 96.94 125 VAL A O 1
ATOM 988 N N . ASP A 1 126 ? 2.044 -13.501 -6.114 1.00 96.88 126 ASP A N 1
ATOM 989 C CA . ASP A 1 126 ? 1.814 -14.656 -6.989 1.00 96.88 126 ASP A CA 1
ATOM 990 C C . ASP A 1 126 ? 1.148 -15.837 -6.259 1.00 96.88 126 ASP A C 1
ATOM 992 O O . ASP A 1 126 ? 1.471 -17.005 -6.463 1.00 96.88 126 ASP A O 1
ATOM 996 N N . GLY A 1 127 ? 0.205 -15.505 -5.369 1.00 96.06 127 GLY A N 1
ATOM 997 C CA . GLY A 1 127 ? -0.581 -16.460 -4.582 1.00 96.06 127 GLY A CA 1
ATOM 998 C C . GLY A 1 127 ? 0.087 -16.957 -3.296 1.00 96.06 127 GLY A C 1
ATOM 999 O O . GLY A 1 127 ? -0.562 -17.658 -2.524 1.00 96.06 127 GLY A O 1
ATOM 1000 N N . ASN A 1 128 ? 1.336 -16.573 -3.022 1.00 97.31 128 ASN A N 1
ATOM 1001 C CA . ASN A 1 128 ? 2.072 -16.984 -1.825 1.00 97.31 128 ASN A CA 1
ATOM 1002 C C . ASN A 1 128 ? 2.133 -15.848 -0.804 1.00 97.31 128 ASN A C 1
ATOM 1004 O O . ASN A 1 128 ? 2.322 -14.694 -1.181 1.00 97.31 128 ASN A O 1
ATOM 1008 N N . ILE A 1 129 ? 2.020 -16.170 0.487 1.00 97.81 129 ILE A N 1
ATOM 1009 C CA . ILE A 1 129 ? 2.279 -15.207 1.566 1.00 97.81 129 ILE A CA 1
ATOM 1010 C C . ILE A 1 129 ? 3.781 -14.920 1.585 1.00 97.81 129 ILE A C 1
ATOM 1012 O O . ILE A 1 129 ? 4.576 -15.840 1.767 1.00 97.81 129 ILE A O 1
ATOM 1016 N N . VAL A 1 130 ? 4.160 -13.656 1.402 1.00 97.31 130 VAL A N 1
ATOM 1017 C CA . VAL A 1 130 ? 5.564 -13.218 1.489 1.00 97.31 130 VAL A CA 1
ATOM 1018 C C . VAL A 1 130 ? 5.897 -12.604 2.841 1.00 97.31 130 VAL A C 1
ATOM 1020 O O . VAL A 1 130 ? 7.053 -12.615 3.240 1.00 97.31 130 VAL A O 1
ATOM 1023 N N . GLU A 1 131 ? 4.890 -12.087 3.542 1.00 97.69 131 GLU A N 1
ATOM 1024 C CA . GLU A 1 131 ? 5.010 -11.567 4.900 1.00 97.69 131 GLU A CA 1
ATOM 1025 C C . GLU A 1 131 ? 3.618 -11.499 5.531 1.00 97.69 131 GLU A C 1
ATOM 1027 O O . GLU A 1 131 ? 2.643 -11.135 4.868 1.00 97.69 131 GLU A O 1
ATOM 1032 N N . CYS A 1 132 ? 3.513 -11.817 6.816 1.00 97.75 132 CYS A N 1
ATOM 1033 C CA . CYS A 1 132 ? 2.291 -11.624 7.584 1.00 97.75 132 CYS A CA 1
ATOM 1034 C C . CYS A 1 132 ? 2.612 -11.474 9.065 1.00 97.75 132 CYS A C 1
ATOM 1036 O O . CYS A 1 132 ? 3.476 -12.180 9.586 1.00 97.75 132 CYS A O 1
ATOM 1038 N N . GLN A 1 133 ? 1.883 -10.605 9.758 1.00 97.69 133 GLN A N 1
ATOM 1039 C CA . GLN A 1 133 ? 2.003 -10.443 11.204 1.00 97.69 133 GLN A CA 1
ATOM 1040 C C . GLN A 1 133 ? 0.657 -10.050 11.809 1.00 97.69 133 GLN A C 1
ATOM 1042 O O . GLN A 1 133 ? -0.237 -9.562 11.118 1.00 97.69 133 GLN A O 1
ATOM 1047 N N . ALA A 1 134 ? 0.534 -10.229 13.121 1.00 96.88 134 ALA A N 1
ATOM 1048 C CA . ALA A 1 134 ? -0.484 -9.578 13.933 1.00 96.88 134 ALA A CA 1
ATOM 1049 C C . ALA A 1 134 ? 0.188 -8.486 14.761 1.00 96.88 134 ALA A C 1
ATOM 1051 O O . ALA A 1 134 ? 1.160 -8.750 15.466 1.00 96.88 134 ALA A O 1
ATOM 1052 N N . SER A 1 135 ? -0.292 -7.252 14.623 1.00 90.31 135 SER A N 1
ATOM 1053 C CA . SER A 1 135 ? 0.313 -6.091 15.264 1.00 90.31 135 SER A CA 1
ATOM 1054 C C . SER A 1 135 ? -0.592 -5.548 16.361 1.00 90.31 135 SER A C 1
ATOM 1056 O O . SER A 1 135 ? -1.686 -5.059 16.078 1.00 90.31 135 SER A O 1
ATOM 1058 N N . ASP A 1 136 ? -0.109 -5.549 17.606 1.00 94.00 136 ASP A N 1
ATOM 1059 C CA . ASP A 1 136 ? -0.854 -4.995 18.745 1.00 94.00 136 ASP A CA 1
ATOM 1060 C C . ASP A 1 136 ? -1.216 -3.518 18.535 1.00 94.00 136 ASP A C 1
ATOM 1062 O O . ASP A 1 136 ? -2.290 -3.073 18.935 1.00 94.00 136 ASP A O 1
ATOM 1066 N N . VAL A 1 137 ? -0.372 -2.754 17.828 1.00 95.50 137 VAL A N 1
ATOM 1067 C CA . VAL A 1 137 ? -0.637 -1.334 17.535 1.00 95.50 137 VAL A CA 1
ATOM 1068 C C . VAL A 1 137 ? -1.759 -1.107 16.515 1.00 95.50 137 VAL A C 1
ATOM 1070 O O . VAL A 1 137 ? -2.164 0.047 16.329 1.00 95.50 137 VAL A O 1
ATOM 1073 N N . LEU A 1 138 ? -2.215 -2.175 15.851 1.00 97.69 138 LEU A N 1
ATOM 1074 C CA . LEU A 1 138 ? -3.335 -2.200 14.909 1.00 97.69 138 LEU A CA 1
ATOM 1075 C C . LEU A 1 138 ? -4.560 -2.953 15.455 1.00 97.69 138 LEU A C 1
ATOM 1077 O O . LEU A 1 138 ? -5.580 -3.018 14.764 1.00 97.69 138 LEU A O 1
ATOM 1081 N N . ASN A 1 139 ? -4.479 -3.530 16.655 1.00 97.94 139 ASN A N 1
ATOM 1082 C CA . ASN A 1 139 ? -5.575 -4.291 17.242 1.00 97.94 139 ASN A CA 1
ATOM 1083 C C . ASN A 1 139 ? -6.770 -3.372 17.555 1.00 97.94 139 ASN A C 1
ATOM 1085 O O . ASN A 1 139 ? -6.627 -2.328 18.189 1.00 97.94 139 ASN A O 1
ATOM 1089 N N . GLY A 1 140 ? -7.951 -3.744 17.062 1.00 97.88 140 GLY A N 1
ATOM 1090 C CA . GLY A 1 140 ? -9.196 -2.991 17.193 1.00 97.88 140 GLY A CA 1
ATOM 1091 C C . GLY A 1 140 ? -9.276 -1.726 16.335 1.00 97.88 140 GLY A C 1
ATOM 1092 O O . GLY A 1 140 ? -10.282 -1.020 16.406 1.00 97.88 140 GLY A O 1
ATOM 1093 N N . ILE A 1 141 ? -8.258 -1.426 15.522 1.00 98.06 141 ILE A N 1
ATOM 1094 C CA . ILE A 1 141 ? -8.232 -0.205 14.715 1.00 98.06 141 ILE A CA 1
ATOM 1095 C C . ILE A 1 141 ? -9.188 -0.336 13.530 1.00 98.06 141 ILE A C 1
ATOM 1097 O O . ILE A 1 141 ? -9.041 -1.202 12.676 1.00 98.06 141 ILE A O 1
ATOM 1101 N N . VAL A 1 142 ? -10.170 0.559 13.462 1.00 98.38 142 VAL A N 1
ATOM 1102 C CA . VAL A 1 142 ? -11.027 0.720 12.284 1.00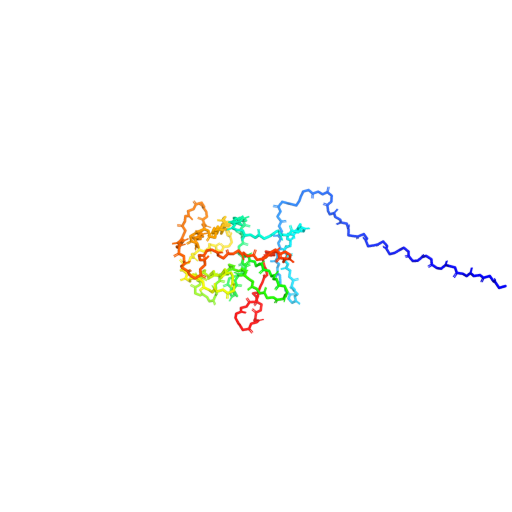 98.38 142 VAL A CA 1
ATOM 1103 C C . VAL A 1 142 ? -10.451 1.849 11.447 1.00 98.38 142 VAL A C 1
ATOM 1105 O O . VAL A 1 142 ? -10.222 2.945 11.959 1.00 98.38 142 VAL A O 1
ATOM 1108 N N . ILE A 1 143 ? -10.188 1.582 10.171 1.00 98.06 143 ILE A N 1
ATOM 1109 C CA . ILE A 1 143 ? -9.684 2.603 9.255 1.00 98.06 143 ILE A CA 1
ATOM 1110 C C . ILE A 1 143 ? -10.884 3.433 8.791 1.00 98.06 143 ILE A C 1
ATOM 1112 O O . ILE A 1 143 ? -11.811 2.850 8.229 1.00 98.06 143 ILE A O 1
ATOM 1116 N N . PRO A 1 144 ? -10.898 4.760 9.005 1.00 97.88 144 PRO A N 1
ATOM 1117 C CA . PRO A 1 144 ? -12.058 5.561 8.642 1.00 97.88 144 PRO A CA 1
ATOM 1118 C C . PRO A 1 144 ? -12.293 5.579 7.130 1.00 97.88 144 PRO A C 1
ATOM 1120 O O . PRO A 1 144 ? -11.338 5.650 6.344 1.00 97.88 144 PRO A O 1
ATOM 1123 N N . GLY A 1 145 ? -13.565 5.547 6.747 1.00 97.44 145 GLY A N 1
ATOM 1124 C CA . GLY A 1 145 ? -14.040 5.707 5.380 1.00 97.44 145 GLY A CA 1
ATOM 1125 C C . GLY A 1 145 ? -13.957 7.148 4.869 1.00 97.44 145 GLY A C 1
ATOM 1126 O O . GLY A 1 145 ? -13.426 8.043 5.529 1.00 97.44 145 GLY A O 1
ATOM 1127 N N . GLY A 1 146 ? -14.485 7.373 3.665 1.00 96.00 146 GLY A N 1
ATOM 1128 C CA . GLY A 1 146 ? -14.533 8.680 2.999 1.00 96.00 146 GLY A CA 1
ATOM 1129 C C . GLY A 1 146 ? -13.217 9.118 2.345 1.00 96.00 146 GLY A C 1
ATOM 1130 O O . GLY A 1 146 ? -13.102 10.253 1.883 1.00 96.00 146 GLY A O 1
ATOM 1131 N N . GLY A 1 147 ? -12.207 8.247 2.316 1.00 95.50 147 GLY A N 1
ATOM 1132 C CA . GLY A 1 147 ? -10.939 8.491 1.638 1.00 95.50 147 GLY A CA 1
ATOM 1133 C C . GLY A 1 147 ? -10.921 8.032 0.178 1.00 95.50 147 GLY A C 1
ATOM 1134 O O . GLY A 1 147 ? -11.898 7.519 -0.358 1.00 95.50 147 GLY A O 1
ATOM 1135 N N . ASN A 1 148 ? -9.757 8.180 -0.456 1.00 95.19 148 ASN A N 1
ATOM 1136 C CA . ASN A 1 148 ? -9.512 7.801 -1.846 1.00 95.19 148 ASN A CA 1
ATOM 1137 C C . ASN A 1 148 ? -8.482 6.672 -1.902 1.00 95.19 148 ASN A C 1
ATOM 1139 O O . ASN A 1 148 ? -7.332 6.861 -1.491 1.00 95.19 148 ASN A O 1
ATOM 1143 N N . LEU A 1 149 ? -8.877 5.516 -2.436 1.00 95.88 149 LEU A N 1
ATOM 1144 C CA . LEU A 1 149 ? -7.957 4.434 -2.771 1.00 95.88 149 LEU A CA 1
ATOM 1145 C C . LEU A 1 149 ? -7.427 4.647 -4.186 1.00 95.88 149 LEU A C 1
ATOM 1147 O O . LEU A 1 149 ? -8.203 4.709 -5.140 1.00 95.88 149 LEU A O 1
ATOM 1151 N N . ILE A 1 150 ? -6.106 4.713 -4.313 1.00 94.75 150 ILE A N 1
ATOM 1152 C CA . ILE A 1 150 ? -5.413 4.868 -5.584 1.00 94.75 150 ILE A CA 1
ATOM 1153 C C . ILE A 1 150 ? -4.350 3.788 -5.798 1.00 94.75 150 ILE A C 1
ATOM 1155 O O . ILE A 1 150 ? -3.782 3.237 -4.850 1.00 94.75 150 ILE A O 1
ATOM 1159 N N . ILE A 1 151 ? -4.063 3.514 -7.068 1.00 93.75 151 ILE A N 1
ATOM 1160 C CA . ILE A 1 151 ? -3.044 2.570 -7.531 1.00 93.75 151 ILE A CA 1
ATOM 1161 C C . ILE A 1 151 ? -2.013 3.308 -8.384 1.00 93.75 151 ILE A C 1
ATOM 1163 O O . ILE A 1 151 ? -2.370 4.105 -9.256 1.00 93.75 151 ILE A O 1
ATOM 1167 N N . GLY A 1 152 ? -0.735 2.992 -8.161 1.00 88.06 152 GLY A N 1
ATOM 1168 C CA . GLY A 1 152 ? 0.379 3.428 -9.006 1.00 88.06 152 GLY A CA 1
ATOM 1169 C C . GLY A 1 152 ? 1.004 4.777 -8.647 1.00 88.06 152 GLY A C 1
ATOM 1170 O O . GLY A 1 152 ? 2.020 5.136 -9.238 1.00 88.06 152 GLY A O 1
ATOM 1171 N N . TYR A 1 153 ? 0.451 5.505 -7.672 1.00 90.25 153 TYR A N 1
ATOM 1172 C CA . TYR A 1 153 ? 1.018 6.769 -7.198 1.00 90.25 153 TYR A CA 1
ATOM 1173 C C . TYR A 1 153 ? 1.088 6.860 -5.672 1.00 90.25 153 TYR A C 1
ATOM 1175 O O . TYR A 1 153 ? 0.180 6.435 -4.950 1.00 90.25 153 TYR A O 1
ATOM 1183 N N . GLY A 1 154 ? 2.166 7.472 -5.188 1.00 85.88 154 GLY A N 1
ATOM 1184 C CA . GLY A 1 154 ? 2.328 7.922 -3.813 1.00 85.88 154 GLY A CA 1
ATOM 1185 C C . GLY A 1 154 ? 3.703 8.539 -3.573 1.00 85.88 154 GLY A C 1
ATOM 1186 O O . GLY A 1 154 ? 4.645 8.330 -4.331 1.00 85.88 154 GLY A O 1
ATOM 1187 N N . THR A 1 155 ? 3.831 9.298 -2.493 1.00 83.81 155 THR A N 1
ATOM 1188 C CA . THR A 1 155 ? 5.094 9.922 -2.076 1.00 83.81 155 THR A CA 1
ATOM 1189 C C . THR A 1 155 ? 5.874 9.031 -1.106 1.00 83.81 155 THR A C 1
ATOM 1191 O O . THR A 1 155 ? 5.348 8.023 -0.640 1.00 83.81 155 THR A O 1
ATOM 1194 N N . ASP A 1 156 ? 7.151 9.292 -0.834 1.00 80.75 156 ASP A N 1
ATOM 1195 C CA . ASP A 1 156 ? 7.849 8.703 0.318 1.00 80.75 156 ASP A CA 1
ATOM 1196 C C . ASP A 1 156 ? 7.589 9.528 1.582 1.00 80.75 156 ASP A C 1
ATOM 1198 O O . ASP A 1 156 ? 6.788 10.464 1.595 1.00 80.75 156 ASP A O 1
ATOM 1202 N N . GLU A 1 157 ? 8.266 9.147 2.660 1.00 76.88 157 GLU A N 1
ATOM 1203 C CA . GLU A 1 157 ? 8.307 9.871 3.929 1.00 76.88 157 GLU A CA 1
ATOM 1204 C C . GLU A 1 157 ? 8.832 11.311 3.809 1.00 76.88 157 GLU A C 1
ATOM 1206 O O . GLU A 1 157 ? 8.461 12.154 4.618 1.00 76.88 157 GLU A O 1
ATOM 1211 N N . ASN A 1 158 ? 9.614 11.623 2.770 1.00 81.25 158 ASN A N 1
ATOM 1212 C CA . ASN A 1 158 ? 10.131 12.963 2.491 1.00 81.25 158 ASN A CA 1
ATOM 1213 C C . ASN A 1 158 ? 9.252 13.741 1.496 1.00 81.25 158 ASN A C 1
ATOM 1215 O O . ASN A 1 158 ? 9.608 14.842 1.078 1.00 81.25 158 ASN A O 1
ATOM 1219 N N . GLY A 1 159 ? 8.112 13.180 1.082 1.00 79.38 159 GLY A N 1
ATOM 122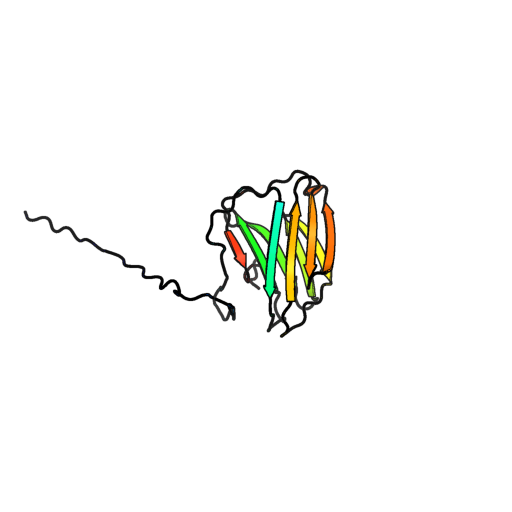0 C CA . GLY A 1 159 ? 7.225 13.799 0.101 1.00 79.38 159 GLY A CA 1
ATOM 1221 C C . GLY A 1 159 ? 7.677 13.638 -1.354 1.00 79.38 159 GLY A C 1
ATOM 1222 O O . GLY A 1 159 ? 7.018 14.172 -2.245 1.00 79.38 159 GLY A O 1
ATOM 1223 N N . LYS A 1 160 ? 8.750 12.889 -1.634 1.00 82.62 160 LYS A N 1
ATOM 1224 C CA . LYS A 1 160 ? 9.207 12.631 -3.003 1.00 82.62 160 LYS A CA 1
ATOM 1225 C C . LYS A 1 160 ? 8.275 11.609 -3.671 1.00 82.62 160 LYS A C 1
ATOM 1227 O O . LYS A 1 160 ? 8.074 10.524 -3.117 1.00 82.62 160 LYS A O 1
ATOM 1232 N N . PRO A 1 161 ? 7.689 11.914 -4.840 1.00 82.62 161 PRO A N 1
ATOM 1233 C CA . PRO A 1 161 ? 6.867 10.955 -5.572 1.00 82.62 161 PRO A CA 1
ATOM 1234 C C . PRO A 1 161 ? 7.688 9.738 -6.021 1.00 82.62 161 PRO A C 1
ATOM 1236 O O . PRO A 1 161 ? 8.920 9.783 -6.077 1.00 82.62 161 PRO A O 1
ATOM 1239 N N . ASN A 1 162 ? 6.979 8.645 -6.287 1.00 74.19 162 ASN A N 1
ATOM 1240 C CA . ASN A 1 162 ? 7.525 7.442 -6.908 1.00 74.19 162 ASN A CA 1
ATOM 1241 C C . ASN A 1 162 ? 7.837 7.645 -8.398 1.00 74.19 162 ASN A C 1
ATOM 1243 O O . ASN A 1 162 ? 7.175 8.497 -9.028 1.00 74.19 162 ASN A O 1
#

Nearest PDB structures (foldseek):
  8pvq-assembly1_A  TM=8.410E-01  e=9.025E-08  Homo sapiens
  4pbo-assembly1_A  TM=8.255E-01  e=1.120E-06  Danio rerio
  3vv1-assembly1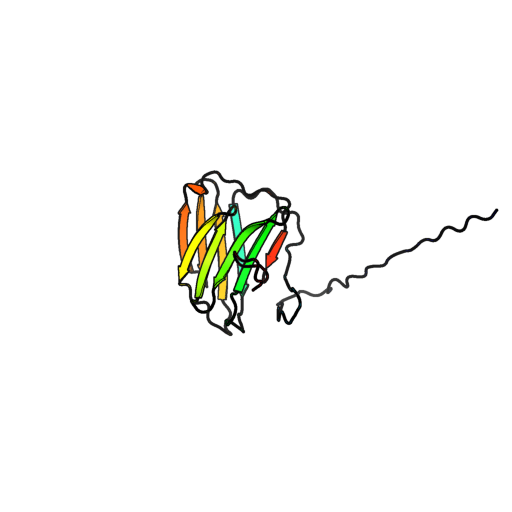_B  TM=6.382E-01  e=2.141E-03  Caenorhabditis elegans
  3b3q-assembly1_F  TM=7.268E-01  e=9.304E-03  Homo sapiens
  3vkf-assembly5_D  TM=6.322E-01  e=4.463E-03  Bos taurus

Solvent-accessible surface area (backbone atoms only — not comparable to full-atom values): 9693 Å² total; per-residue (Å²): 137,84,86,83,85,82,83,82,81,81,80,78,74,73,76,68,70,94,58,89,82,89,78,83,88,80,77,66,78,95,53,93,51,67,49,68,61,91,62,89,37,63,67,35,49,55,55,73,50,73,50,79,45,66,46,79,75,65,80,49,34,47,30,53,42,26,30,32,45,98,92,38,68,32,31,36,35,33,33,42,45,85,80,34,32,36,32,33,27,54,83,62,38,80,77,45,77,41,84,48,90,78,60,69,77,36,82,43,40,42,35,43,37,40,36,14,88,57,18,33,37,37,35,30,50,71,88,39,80,78,48,70,53,65,35,78,94,37,43,68,45,64,44,77,40,77,36,47,44,30,33,57,43,47,57,51,98,85,63,50,67,80